Protein AF-A0A9E3T0V8-F1 (afdb_monomer)

Foldseek 3Di:
DDDDDDDDDDDDDDDDDDDDDDDDDDDDDDDDDDDDPDDPPPDDDDPDPDDDDPPPPDPPDDPDDDDPDPPPPPPPDPWWKKFQQDPDWWFFFADPDPPGDGPDTHDGGAIWTFPAADPVRQWTWTAHPVRDITITGPVRIDIDDDPDPDPDPDD

Structure (mmCIF, N/CA/C/O b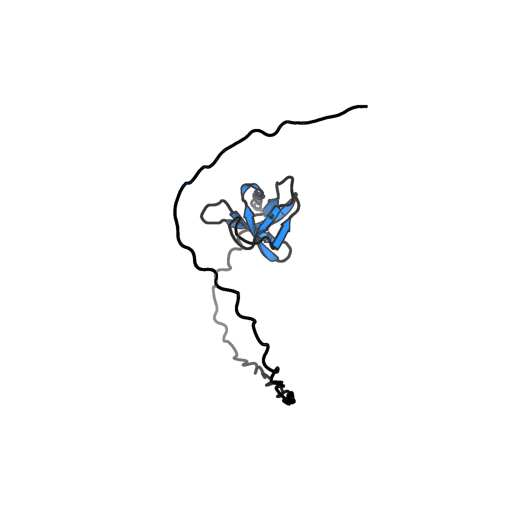ackbone):
data_AF-A0A9E3T0V8-F1
#
_entry.id   AF-A0A9E3T0V8-F1
#
loop_
_atom_site.group_PDB
_atom_site.id
_atom_site.type_symbol
_atom_site.label_atom_id
_atom_site.label_alt_id
_atom_site.label_comp_id
_atom_site.label_asym_id
_atom_site.label_entity_id
_atom_site.label_seq_id
_atom_site.pdbx_PDB_ins_code
_atom_site.Cartn_x
_atom_site.Cartn_y
_atom_site.Cartn_z
_atom_site.occupancy
_atom_site.B_iso_or_equiv
_atom_site.auth_seq_id
_atom_site.auth_comp_id
_atom_site.auth_asym_id
_atom_site.auth_atom_id
_atom_site.pdbx_PDB_model_num
ATOM 1 N N . MET A 1 1 ? 14.021 -28.621 -58.080 1.00 44.97 1 MET A N 1
ATOM 2 C CA . MET A 1 1 ? 15.454 -28.817 -58.403 1.00 44.97 1 MET A CA 1
ATOM 3 C C . MET A 1 1 ? 15.950 -27.567 -59.119 1.00 44.97 1 MET A C 1
ATOM 5 O O . MET A 1 1 ? 15.210 -27.096 -59.970 1.00 44.97 1 MET A O 1
ATOM 9 N N . ARG A 1 2 ? 17.185 -27.120 -58.815 1.00 41.62 2 ARG A N 1
ATOM 10 C CA . ARG A 1 2 ? 17.957 -26.004 -59.428 1.00 41.62 2 ARG A CA 1
ATOM 11 C C . ARG A 1 2 ? 17.670 -24.613 -58.800 1.00 41.62 2 ARG A C 1
ATOM 13 O O . ARG A 1 2 ? 16.541 -24.156 -58.878 1.00 41.62 2 ARG A O 1
ATOM 20 N N . ASN A 1 3 ? 18.560 -24.083 -57.939 1.00 31.44 3 ASN A N 1
ATOM 21 C CA . ASN A 1 3 ? 19.763 -23.241 -58.218 1.00 31.44 3 ASN A CA 1
ATOM 22 C C . ASN A 1 3 ? 19.383 -21.879 -58.841 1.00 31.44 3 ASN A C 1
ATOM 24 O O . ASN A 1 3 ? 18.542 -21.858 -59.722 1.00 31.44 3 ASN A O 1
ATOM 28 N N . SER A 1 4 ? 19.980 -20.721 -58.550 1.00 39.41 4 SER A N 1
ATOM 29 C CA . SER A 1 4 ? 21.193 -20.341 -57.817 1.00 39.41 4 SER A CA 1
ATOM 30 C C . SER A 1 4 ? 21.279 -18.801 -57.804 1.00 39.41 4 SER A C 1
ATOM 32 O O . SER A 1 4 ? 20.637 -18.156 -58.626 1.00 39.41 4 SER A O 1
ATOM 34 N N . LEU A 1 5 ? 22.209 -18.274 -56.998 1.00 38.91 5 LEU A N 1
ATOM 35 C CA . LEU A 1 5 ? 22.962 -17.024 -57.214 1.00 38.91 5 LEU A CA 1
ATOM 36 C C . LEU A 1 5 ? 22.212 -15.686 -57.083 1.00 38.91 5 LEU A C 1
ATOM 38 O O . LEU A 1 5 ? 21.662 -15.153 -58.041 1.00 38.91 5 LEU A O 1
ATOM 42 N N . TRP A 1 6 ? 22.357 -15.064 -55.910 1.00 36.91 6 TRP A N 1
ATOM 43 C CA . TRP A 1 6 ? 22.337 -13.606 -55.797 1.00 36.91 6 TRP A CA 1
ATOM 44 C C . TRP A 1 6 ? 23.747 -13.060 -56.034 1.00 36.91 6 TRP A C 1
ATOM 46 O O . TRP A 1 6 ? 24.715 -13.495 -55.411 1.00 36.91 6 TRP A O 1
ATOM 56 N N . LEU A 1 7 ? 23.828 -12.146 -56.998 1.00 43.03 7 LEU A N 1
ATOM 57 C CA . LEU A 1 7 ? 25.017 -11.454 -57.475 1.00 43.03 7 LEU A CA 1
ATOM 58 C C . LEU A 1 7 ? 25.484 -10.407 -56.447 1.00 43.03 7 LEU A C 1
ATOM 60 O O . LEU A 1 7 ? 24.678 -9.627 -55.942 1.00 43.03 7 LEU A O 1
ATOM 64 N N . LEU A 1 8 ? 26.793 -10.369 -56.191 1.00 38.94 8 LEU A N 1
ATOM 65 C CA . LEU A 1 8 ? 27.487 -9.311 -55.456 1.00 38.94 8 LEU A CA 1
ATOM 66 C C . LEU A 1 8 ? 27.523 -8.002 -56.267 1.00 38.94 8 LEU A C 1
ATOM 68 O O . LEU A 1 8 ? 28.009 -7.978 -57.395 1.00 38.94 8 LEU A O 1
ATOM 72 N N . ILE A 1 9 ? 27.092 -6.910 -55.637 1.00 45.84 9 ILE A N 1
ATOM 73 C CA . ILE A 1 9 ? 27.387 -5.504 -55.965 1.00 45.84 9 ILE A CA 1
ATOM 74 C C . ILE A 1 9 ? 27.939 -4.951 -54.637 1.00 45.84 9 ILE A C 1
ATOM 76 O O . ILE A 1 9 ? 27.274 -5.081 -53.619 1.00 45.84 9 ILE A O 1
ATOM 80 N N . GLY A 1 10 ? 29.169 -4.467 -54.477 1.00 36.25 10 GLY A N 1
ATOM 81 C CA . GLY A 1 10 ? 29.947 -3.589 -55.337 1.00 36.25 10 GLY A CA 1
ATOM 82 C C . GLY A 1 10 ? 30.038 -2.230 -54.635 1.00 36.25 10 GLY A C 1
ATOM 83 O O . GLY A 1 10 ? 29.165 -1.396 -54.836 1.00 36.25 10 GLY A O 1
ATOM 84 N N . LEU A 1 11 ? 31.067 -2.000 -53.810 1.00 43.31 11 LEU A N 1
ATOM 85 C CA . LEU A 1 11 ? 31.461 -0.640 -53.430 1.00 43.31 11 LEU A CA 1
ATOM 86 C C . LEU A 1 11 ? 32.979 -0.551 -53.238 1.00 43.31 11 LEU A C 1
ATOM 88 O O . LEU A 1 11 ? 33.547 -1.060 -52.275 1.00 43.31 11 LEU A O 1
ATOM 92 N N . LEU A 1 12 ? 33.605 0.096 -54.219 1.00 37.69 12 LEU A N 1
ATOM 93 C CA . LEU A 1 12 ? 34.965 0.612 -54.193 1.00 37.69 12 LEU A CA 1
ATOM 94 C C . LEU A 1 12 ? 35.114 1.636 -53.060 1.00 37.69 12 LEU A C 1
ATOM 96 O O . LEU A 1 12 ? 34.389 2.628 -53.030 1.00 37.69 12 LEU A O 1
ATOM 100 N N . ALA A 1 13 ? 36.136 1.468 -52.228 1.00 41.94 13 ALA A N 1
ATOM 101 C CA . ALA A 1 13 ? 36.769 2.571 -51.518 1.00 41.94 13 ALA A CA 1
ATOM 102 C C . ALA A 1 13 ? 38.245 2.589 -51.930 1.00 41.94 13 ALA A C 1
ATOM 104 O O . ALA A 1 13 ? 39.052 1.788 -51.463 1.00 41.94 13 ALA A O 1
ATOM 105 N N . ALA A 1 14 ? 38.568 3.469 -52.877 1.00 37.72 14 ALA A N 1
ATOM 106 C CA . ALA A 1 14 ? 39.934 3.819 -53.224 1.00 37.72 14 ALA A CA 1
ATOM 107 C C . ALA A 1 14 ? 40.414 4.904 -52.251 1.00 37.72 14 ALA A C 1
ATOM 109 O O . ALA A 1 14 ? 39.801 5.966 -52.164 1.00 37.72 14 ALA A O 1
ATOM 110 N N . CYS A 1 15 ? 41.510 4.647 -51.541 1.00 35.44 15 CYS A N 1
ATOM 111 C CA . CYS A 1 15 ? 42.297 5.682 -50.882 1.00 35.44 15 CYS A CA 1
ATOM 112 C C . CYS A 1 15 ? 43.759 5.467 -51.294 1.00 35.44 15 CYS A C 1
ATOM 114 O O . CYS A 1 15 ? 44.305 4.378 -51.113 1.00 35.44 15 CYS A O 1
ATOM 116 N N . SER A 1 16 ? 44.343 6.473 -51.940 1.00 49.12 16 SER A N 1
ATOM 117 C CA . SER A 1 16 ? 45.640 6.415 -52.619 1.00 49.12 16 SER A CA 1
ATOM 118 C C . SER A 1 16 ? 46.732 7.130 -51.817 1.00 49.12 16 SER A C 1
ATOM 120 O O . SER A 1 16 ? 46.530 8.274 -51.427 1.00 49.12 16 SER A O 1
ATOM 122 N N . GLY A 1 17 ? 47.909 6.491 -51.717 1.00 38.75 17 GLY A N 1
ATOM 123 C CA . GLY A 1 17 ? 49.235 7.099 -51.467 1.00 38.75 17 GLY A CA 1
ATOM 124 C C . GLY A 1 17 ? 49.587 7.375 -49.992 1.00 38.75 17 GLY A C 1
ATOM 125 O O . GLY A 1 17 ? 48.732 7.794 -49.233 1.00 38.75 17 GLY A O 1
ATOM 126 N N . ALA A 1 18 ? 50.819 7.208 -49.499 1.00 38.44 18 ALA A N 1
ATOM 127 C CA . ALA A 1 18 ? 52.103 6.941 -50.147 1.00 38.44 18 ALA A CA 1
ATOM 128 C C . ALA A 1 18 ? 53.161 6.447 -49.120 1.00 38.44 18 ALA A C 1
ATOM 130 O O . ALA A 1 18 ? 53.128 6.854 -47.966 1.00 38.44 18 ALA A O 1
ATOM 131 N N . GLY A 1 19 ? 54.082 5.595 -49.596 1.00 36.66 19 GLY A N 1
ATOM 132 C CA . GLY A 1 19 ? 55.506 5.435 -49.232 1.00 36.66 19 GLY A CA 1
ATOM 133 C C . GLY A 1 19 ? 55.992 5.490 -47.774 1.00 36.66 19 GLY A C 1
ATOM 134 O O . GLY A 1 19 ? 56.020 6.557 -47.177 1.00 36.66 19 GLY A O 1
ATOM 135 N N . ALA A 1 20 ? 56.536 4.365 -47.285 1.00 42.12 20 ALA A N 1
ATOM 136 C CA . ALA A 1 20 ? 57.916 4.237 -46.772 1.00 42.12 20 ALA A CA 1
ATOM 137 C C . ALA A 1 20 ? 58.144 2.823 -46.187 1.00 42.12 20 ALA A C 1
ATOM 139 O O . ALA A 1 20 ? 57.810 2.518 -45.048 1.00 42.12 20 ALA A O 1
ATOM 140 N N . GLU A 1 21 ? 58.668 1.937 -47.027 1.00 49.22 21 GLU A N 1
ATOM 141 C CA . GLU A 1 21 ? 59.744 0.983 -46.729 1.00 49.22 21 GLU A CA 1
ATOM 142 C C . GLU A 1 21 ? 60.426 1.117 -45.345 1.00 49.22 21 GLU A C 1
ATOM 144 O O . GLU A 1 21 ? 61.157 2.071 -45.134 1.00 49.22 21 GLU A O 1
ATOM 149 N N . VAL A 1 22 ? 60.264 0.112 -44.462 1.00 45.81 22 VAL A N 1
ATOM 150 C CA . VAL A 1 22 ? 61.365 -0.590 -43.755 1.00 45.81 22 VAL A CA 1
ATOM 151 C C . VAL A 1 22 ? 60.900 -2.008 -43.394 1.00 45.81 22 VAL A C 1
ATOM 153 O O . VAL A 1 22 ? 60.012 -2.227 -42.573 1.00 45.81 22 VAL A O 1
ATOM 156 N N . ASN A 1 23 ? 61.548 -2.983 -44.018 1.00 54.94 23 ASN A N 1
ATOM 157 C CA . ASN A 1 23 ? 61.479 -4.398 -43.696 1.00 54.94 23 ASN A CA 1
ATOM 158 C C . ASN A 1 23 ? 62.249 -4.663 -42.386 1.00 54.94 23 ASN A C 1
ATOM 160 O O . ASN A 1 23 ? 63.477 -4.702 -42.405 1.00 54.94 23 ASN A O 1
ATOM 164 N N . SER A 1 24 ? 61.543 -4.856 -41.268 1.00 53.22 24 SER A N 1
ATOM 165 C CA . SER A 1 24 ? 62.136 -5.252 -39.981 1.00 53.22 24 SER A CA 1
ATOM 166 C C . SER A 1 24 ? 61.402 -6.466 -39.413 1.00 53.22 24 SER A C 1
ATOM 168 O O . SER A 1 24 ? 60.245 -6.391 -39.011 1.00 53.22 24 SER A O 1
ATOM 170 N N . ILE A 1 25 ? 62.103 -7.597 -39.422 1.00 59.19 25 ILE A N 1
ATOM 171 C CA . ILE A 1 25 ? 61.743 -8.884 -38.815 1.00 59.19 25 ILE A CA 1
ATOM 172 C C . ILE A 1 25 ? 61.249 -8.738 -37.360 1.00 59.19 25 ILE A C 1
ATOM 174 O O . ILE A 1 25 ? 61.811 -7.938 -36.608 1.00 59.19 25 ILE A O 1
ATOM 178 N N . PRO A 1 26 ? 60.246 -9.519 -36.912 1.00 58.66 26 PRO A N 1
ATOM 179 C CA . PRO A 1 26 ? 59.865 -9.527 -35.505 1.00 58.66 26 PRO A CA 1
ATOM 180 C C . PRO A 1 26 ? 60.992 -10.153 -34.672 1.00 58.66 26 PRO A C 1
ATOM 182 O O . PRO A 1 26 ? 61.483 -11.237 -34.986 1.00 58.66 26 PRO A O 1
ATOM 185 N N . ALA A 1 27 ? 61.411 -9.474 -33.604 1.00 57.31 27 ALA A N 1
ATOM 186 C CA . ALA A 1 27 ? 62.367 -10.024 -32.653 1.00 57.31 27 ALA A CA 1
ATOM 187 C C . ALA A 1 27 ? 61.761 -11.249 -31.941 1.00 57.31 27 ALA A C 1
ATOM 189 O O . ALA A 1 27 ? 60.703 -11.164 -31.318 1.00 57.31 27 ALA A O 1
ATOM 190 N N . THR A 1 28 ? 62.450 -12.387 -32.031 1.00 56.75 28 THR A N 1
ATOM 191 C CA . THR A 1 28 ? 62.171 -13.610 -31.270 1.00 56.75 28 THR A CA 1
ATOM 192 C C . THR A 1 28 ? 62.216 -13.322 -29.770 1.00 56.75 28 THR A C 1
ATOM 194 O O . THR A 1 28 ? 63.263 -12.968 -29.228 1.00 56.75 28 THR A O 1
ATOM 197 N N . ALA A 1 29 ? 61.089 -13.503 -29.083 1.00 59.62 29 ALA A N 1
ATOM 198 C CA . ALA A 1 29 ? 61.021 -13.462 -27.629 1.00 59.62 29 ALA A CA 1
ATOM 199 C C . ALA A 1 29 ? 61.634 -14.746 -27.042 1.00 59.62 29 ALA A C 1
ATOM 201 O O . ALA A 1 29 ? 61.005 -15.803 -27.018 1.00 59.62 29 ALA A O 1
ATOM 202 N N . THR A 1 30 ? 62.877 -14.658 -26.574 1.00 59.72 30 THR A N 1
ATOM 203 C CA . THR A 1 30 ? 63.522 -15.707 -25.775 1.00 59.72 30 THR A CA 1
ATOM 204 C C . THR A 1 30 ? 62.870 -15.761 -24.392 1.00 59.72 30 THR A C 1
ATOM 206 O O . THR A 1 30 ? 62.982 -14.815 -23.613 1.00 59.72 30 THR A O 1
ATOM 209 N N . LEU A 1 31 ? 62.185 -16.863 -24.075 1.00 53.88 31 LEU A N 1
ATOM 210 C CA . LEU A 1 31 ? 61.617 -17.109 -22.746 1.00 53.88 31 LEU A CA 1
ATOM 211 C C . LEU A 1 31 ? 62.747 -17.358 -21.731 1.00 53.88 31 LEU A C 1
ATOM 213 O O . LEU A 1 31 ? 63.502 -18.321 -21.852 1.00 53.88 31 LEU A O 1
ATOM 217 N N . ALA A 1 32 ? 62.860 -16.482 -20.731 1.00 68.19 32 ALA A N 1
ATOM 218 C CA . ALA A 1 32 ? 63.731 -16.661 -19.569 1.00 68.19 32 ALA A CA 1
ATOM 219 C C . ALA A 1 32 ? 63.213 -17.796 -18.649 1.00 68.19 32 ALA A C 1
ATOM 221 O O . ALA A 1 32 ? 62.011 -18.082 -18.655 1.00 68.19 32 ALA A O 1
ATOM 222 N N . PRO A 1 33 ? 64.076 -18.443 -17.837 1.00 64.12 33 PRO A N 1
ATOM 223 C CA . PRO A 1 33 ? 63.646 -19.480 -16.902 1.00 64.12 33 PRO A CA 1
ATOM 224 C C . PRO A 1 33 ? 62.693 -18.915 -15.841 1.00 64.12 33 PRO A C 1
ATOM 226 O O . PRO A 1 33 ? 62.924 -17.856 -15.258 1.00 64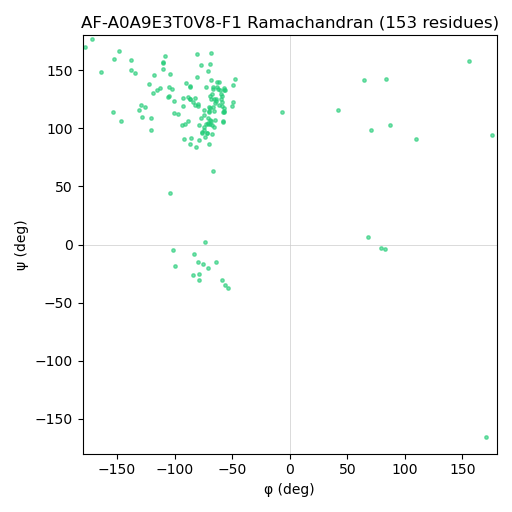.12 33 PRO A O 1
ATOM 229 N N . ILE A 1 34 ? 61.618 -19.657 -15.583 1.00 64.62 34 ILE A N 1
ATOM 230 C CA . ILE A 1 34 ? 60.578 -19.311 -14.616 1.00 64.62 34 ILE A CA 1
ATOM 231 C C . ILE A 1 34 ? 61.171 -19.457 -13.210 1.00 64.62 34 ILE A C 1
ATOM 233 O O . ILE A 1 34 ? 61.427 -20.567 -12.743 1.00 64.62 34 ILE A O 1
ATOM 237 N N . VAL A 1 35 ? 61.405 -18.338 -12.525 1.00 60.88 35 VAL A N 1
ATOM 238 C CA . VAL A 1 35 ? 61.783 -18.347 -11.107 1.00 60.88 35 VAL A CA 1
ATOM 239 C C . VAL A 1 35 ? 60.556 -18.773 -10.303 1.00 60.88 35 VAL A C 1
ATOM 241 O O . VAL A 1 35 ? 59.542 -18.078 -10.282 1.00 60.88 35 VAL A O 1
ATOM 244 N N . SER A 1 36 ? 60.638 -19.935 -9.655 1.00 63.47 36 SER A N 1
ATOM 245 C CA . SER A 1 36 ? 59.582 -20.459 -8.788 1.00 63.47 36 SER A CA 1
ATOM 246 C C . SER A 1 36 ? 59.444 -19.586 -7.540 1.00 63.47 36 SER A C 1
ATOM 248 O O . SER A 1 36 ? 60.148 -19.775 -6.549 1.00 63.47 36 SER A O 1
ATOM 250 N N . MET A 1 37 ? 58.522 -18.628 -7.571 1.00 60.53 37 MET A N 1
ATOM 251 C CA . MET A 1 37 ? 58.059 -17.924 -6.379 1.00 60.53 37 MET A CA 1
ATOM 252 C C . MET A 1 37 ? 57.006 -18.780 -5.680 1.00 60.53 37 MET A C 1
ATOM 254 O O . MET A 1 37 ? 55.810 -18.614 -5.893 1.00 60.53 37 MET A O 1
ATOM 258 N N . THR A 1 38 ? 57.453 -19.722 -4.855 1.00 66.44 38 THR A N 1
ATOM 259 C CA . THR A 1 38 ? 56.555 -20.477 -3.976 1.00 66.44 38 THR A CA 1
ATOM 260 C C . THR A 1 38 ? 56.464 -19.748 -2.635 1.00 66.44 38 THR A C 1
ATOM 262 O O . THR A 1 38 ? 57.402 -19.845 -1.841 1.00 66.44 38 THR A O 1
ATOM 265 N N . PRO A 1 39 ? 55.381 -19.016 -2.319 1.00 61.44 39 PRO A N 1
ATOM 266 C CA . PRO A 1 39 ? 55.219 -18.487 -0.978 1.00 61.44 39 PRO A CA 1
ATOM 267 C C . PRO A 1 39 ? 54.818 -19.623 -0.029 1.00 61.44 39 PRO A C 1
ATOM 269 O O . PRO A 1 39 ? 53.744 -20.212 -0.147 1.00 61.44 39 PRO A O 1
ATOM 272 N N . ARG A 1 40 ? 55.674 -19.938 0.948 1.00 65.56 40 ARG A N 1
ATOM 273 C CA . ARG A 1 40 ? 55.306 -20.821 2.060 1.00 65.56 40 ARG A CA 1
ATOM 274 C C . ARG A 1 40 ? 54.660 -19.988 3.164 1.00 65.56 40 ARG A C 1
ATOM 276 O O . ARG A 1 40 ? 55.326 -19.571 4.105 1.00 65.56 40 ARG A O 1
ATOM 283 N N . PHE A 1 41 ? 53.352 -19.777 3.071 1.00 51.47 41 PHE A N 1
ATOM 284 C CA . PHE A 1 41 ? 52.573 -19.262 4.195 1.00 51.47 41 PHE A CA 1
ATOM 285 C C . PHE A 1 41 ? 52.150 -20.430 5.087 1.00 51.47 41 PHE A C 1
ATOM 287 O O . PHE A 1 41 ? 51.132 -21.078 4.862 1.00 51.47 41 PHE A O 1
ATOM 294 N N . THR A 1 42 ? 52.964 -20.738 6.095 1.00 59.81 42 THR A N 1
ATOM 295 C CA . THR A 1 42 ? 52.534 -21.576 7.220 1.00 59.81 42 THR A CA 1
ATOM 296 C C . THR A 1 42 ? 52.008 -20.649 8.309 1.00 59.81 42 THR A C 1
ATOM 298 O O . THR A 1 42 ? 52.768 -20.176 9.146 1.00 59.81 42 THR A O 1
ATOM 301 N N . ALA A 1 43 ? 50.711 -20.365 8.269 1.00 51.97 43 ALA A N 1
ATOM 302 C CA . ALA A 1 43 ? 50.001 -19.720 9.364 1.00 51.97 43 ALA A CA 1
ATOM 303 C C . ALA A 1 43 ? 48.884 -20.664 9.806 1.00 51.97 43 ALA A C 1
ATOM 305 O O . ALA A 1 43 ? 47.922 -20.885 9.077 1.00 51.97 43 ALA A O 1
ATOM 306 N N . THR A 1 44 ? 49.045 -21.259 10.982 1.00 65.62 44 THR A N 1
ATOM 307 C CA . THR A 1 44 ? 48.017 -22.063 11.643 1.00 65.62 44 THR A CA 1
ATOM 308 C C . THR A 1 44 ? 47.179 -21.105 12.492 1.00 65.62 44 THR A C 1
ATOM 310 O O . THR A 1 44 ? 47.685 -20.635 13.513 1.00 65.62 44 THR A O 1
ATOM 313 N N . PRO A 1 45 ? 45.938 -20.742 12.120 1.00 60.41 45 PRO A N 1
ATOM 314 C CA . PRO A 1 45 ? 45.112 -19.939 13.009 1.00 60.41 45 PRO A CA 1
ATOM 315 C C . PRO A 1 45 ? 44.597 -20.827 14.150 1.00 60.41 45 PRO A C 1
ATOM 317 O O . PRO A 1 45 ? 43.776 -21.719 13.942 1.00 60.41 45 PRO A O 1
ATOM 320 N N . LEU A 1 46 ? 45.083 -20.587 15.369 1.00 63.28 46 LEU A N 1
ATOM 321 C CA . LEU A 1 46 ? 44.492 -21.144 16.584 1.00 63.28 46 LEU A CA 1
ATOM 322 C C . LEU A 1 46 ? 43.261 -20.295 16.930 1.00 63.28 46 LEU A C 1
ATOM 324 O O . LEU A 1 46 ? 43.388 -19.172 17.416 1.00 63.28 46 LEU A O 1
ATOM 328 N N . SER A 1 47 ? 42.063 -20.798 16.632 1.00 51.03 47 SER A N 1
ATOM 329 C CA . SER A 1 47 ? 40.811 -20.132 17.005 1.00 51.03 47 SER A CA 1
ATOM 330 C C . SER A 1 47 ? 40.601 -20.195 18.519 1.00 51.03 47 SER A C 1
ATOM 332 O O . SER A 1 47 ? 39.926 -21.085 19.033 1.00 51.03 47 SER A O 1
ATOM 334 N N . THR A 1 48 ? 41.157 -19.233 19.251 1.00 65.62 48 THR A N 1
ATOM 335 C CA . THR A 1 48 ? 40.839 -19.037 20.667 1.00 65.62 48 THR A CA 1
ATOM 336 C C . THR A 1 48 ? 39.455 -18.400 20.769 1.00 65.62 48 THR A C 1
ATOM 338 O O . THR A 1 48 ? 39.295 -17.195 20.581 1.00 65.62 48 THR A O 1
ATOM 341 N N . ARG A 1 49 ? 38.424 -19.214 21.033 1.00 62.56 49 ARG A N 1
ATOM 342 C CA . ARG A 1 49 ? 37.089 -18.713 21.386 1.00 62.56 49 ARG A CA 1
ATOM 343 C C . ARG A 1 49 ? 37.146 -18.128 22.797 1.00 62.56 49 ARG A C 1
ATOM 345 O O . ARG A 1 49 ? 37.040 -18.859 23.777 1.00 62.56 49 ARG A O 1
ATOM 352 N N . THR A 1 50 ? 37.324 -16.816 22.892 1.00 64.88 50 THR A N 1
ATOM 353 C CA . THR A 1 50 ? 37.136 -16.059 24.134 1.00 64.88 50 THR A CA 1
ATOM 354 C C . THR A 1 50 ? 35.687 -16.241 24.610 1.00 64.88 50 THR A C 1
ATOM 356 O O . THR A 1 50 ? 34.774 -16.017 23.809 1.00 64.88 50 THR A O 1
ATOM 359 N N . PRO A 1 51 ? 35.434 -16.683 25.856 1.00 63.50 51 PRO A N 1
ATOM 360 C CA . PRO A 1 51 ? 34.074 -16.852 26.347 1.00 63.50 51 PRO A CA 1
ATOM 361 C C . PRO A 1 51 ? 33.334 -15.508 26.394 1.00 63.50 51 PRO A C 1
ATOM 363 O O . PRO A 1 51 ? 33.889 -14.470 26.750 1.00 63.50 51 PRO A O 1
ATOM 366 N N . LEU A 1 52 ? 32.067 -15.577 25.993 1.00 70.19 52 LEU A N 1
ATOM 367 C CA . LEU A 1 52 ? 31.080 -14.506 25.905 1.00 70.19 52 LEU A CA 1
ATOM 368 C C . LEU A 1 52 ? 30.891 -13.801 27.267 1.00 70.19 52 LEU A C 1
ATOM 370 O O . LEU A 1 52 ? 30.704 -14.501 28.264 1.00 70.19 52 LEU A O 1
ATOM 374 N N . PRO A 1 53 ? 30.889 -12.455 27.350 1.00 60.75 53 PRO A N 1
ATOM 375 C CA . PRO A 1 53 ? 30.489 -11.769 28.574 1.00 60.75 53 PRO A CA 1
ATOM 376 C C . PRO A 1 53 ? 29.007 -12.041 28.861 1.00 60.75 53 PRO A C 1
ATOM 378 O O . PRO A 1 53 ? 28.132 -11.742 28.047 1.00 60.75 53 PRO A O 1
ATOM 381 N N . THR A 1 54 ? 28.720 -12.608 30.031 1.00 67.69 54 THR A N 1
ATOM 382 C CA . THR A 1 54 ? 27.359 -12.739 30.558 1.00 67.69 54 THR A CA 1
ATOM 383 C C . THR A 1 54 ? 26.834 -11.348 30.907 1.00 67.69 54 THR A C 1
ATOM 385 O O . THR A 1 54 ? 27.250 -10.756 31.902 1.00 67.69 54 THR A O 1
ATOM 388 N N . PHE A 1 55 ? 25.916 -10.812 30.102 1.00 62.25 55 PHE A N 1
ATOM 389 C CA . PHE A 1 55 ? 25.144 -9.629 30.480 1.00 62.25 55 PHE A CA 1
ATOM 390 C C . PHE A 1 55 ? 24.108 -10.030 31.535 1.00 62.25 55 PHE A C 1
ATOM 392 O O . PHE A 1 55 ? 23.008 -10.478 31.220 1.00 62.25 55 PHE A O 1
ATOM 399 N N . THR A 1 56 ? 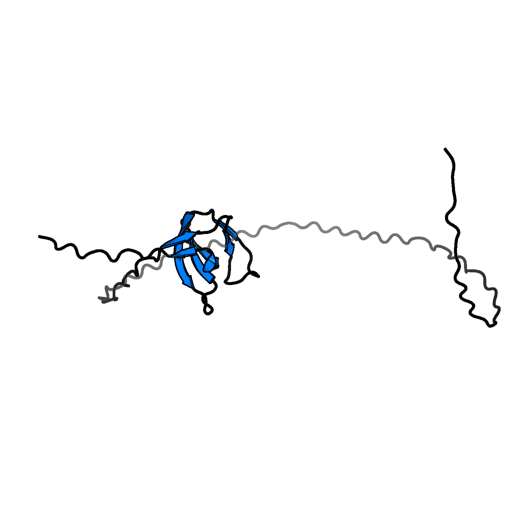24.479 -9.896 32.805 1.00 60.59 56 THR A N 1
ATOM 400 C CA . THR A 1 56 ? 23.553 -10.017 33.933 1.00 60.59 56 THR A CA 1
ATOM 401 C C . THR A 1 56 ? 22.721 -8.739 34.007 1.00 60.59 56 THR A C 1
ATOM 403 O O . THR A 1 56 ? 23.170 -7.729 34.544 1.00 60.59 56 THR A O 1
ATOM 406 N N . PHE A 1 57 ? 21.517 -8.756 33.437 1.00 57.84 57 PHE A N 1
ATOM 407 C CA . PHE A 1 57 ? 20.554 -7.671 33.619 1.00 57.84 57 PHE A CA 1
ATOM 408 C C . PHE A 1 57 ? 20.025 -7.708 35.058 1.00 57.84 57 PHE A C 1
ATOM 410 O O . PHE A 1 57 ? 19.213 -8.558 35.413 1.00 57.84 57 PHE A O 1
ATOM 417 N N . THR A 1 58 ? 20.506 -6.796 35.899 1.00 66.50 58 THR A N 1
ATOM 418 C CA . THR A 1 58 ? 19.985 -6.569 37.252 1.00 66.50 58 THR A CA 1
ATOM 419 C C . THR A 1 58 ? 18.590 -5.938 37.154 1.00 66.50 58 THR A C 1
ATOM 421 O O . THR A 1 58 ? 18.485 -4.829 36.624 1.00 66.50 58 THR A O 1
ATOM 424 N N . PRO A 1 59 ? 17.506 -6.563 37.650 1.00 60.03 59 PRO A N 1
ATOM 425 C CA . PRO A 1 59 ? 16.225 -5.875 37.744 1.00 60.03 59 PRO A CA 1
ATOM 426 C C . PRO A 1 59 ? 16.322 -4.795 38.830 1.00 60.03 59 PRO A C 1
ATOM 428 O O . PRO A 1 59 ? 16.368 -5.096 40.022 1.00 60.03 59 PRO A O 1
ATOM 431 N N . SER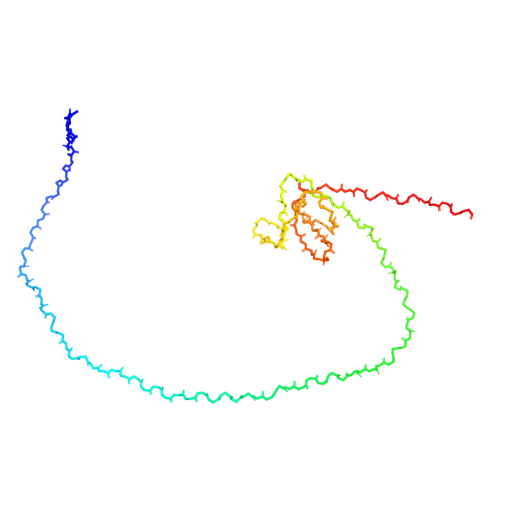 A 1 60 ? 16.368 -3.526 38.424 1.00 65.00 60 SER A N 1
ATOM 432 C CA . SER A 1 60 ? 16.213 -2.393 39.340 1.00 65.00 60 SER A CA 1
ATOM 433 C C . SER A 1 60 ? 14.727 -2.221 39.645 1.00 65.00 60 SER A C 1
ATOM 435 O O . SER A 1 60 ? 13.996 -1.558 38.910 1.00 65.00 60 SER A O 1
ATOM 437 N N . GLN A 1 61 ? 14.250 -2.886 40.696 1.00 54.72 61 GLN A N 1
ATOM 438 C CA . GLN A 1 61 ? 12.905 -2.665 41.217 1.00 54.72 61 GLN A CA 1
ATOM 439 C C . GLN A 1 61 ? 12.904 -1.342 41.999 1.00 54.72 61 GLN A C 1
ATOM 441 O O . GLN A 1 61 ? 13.300 -1.291 43.161 1.00 54.72 61 GLN A O 1
ATOM 446 N N . SER A 1 62 ? 12.494 -0.258 41.341 1.00 66.31 62 SER A N 1
ATOM 447 C CA . SER A 1 62 ? 12.135 0.993 42.011 1.00 66.31 62 SER A CA 1
ATOM 448 C C . SER A 1 62 ? 10.626 0.972 42.282 1.00 66.31 62 SER A C 1
ATOM 450 O O . SER A 1 62 ? 9.860 0.839 41.325 1.00 66.31 62 SER A O 1
ATOM 452 N N . PRO A 1 63 ? 10.160 1.049 43.543 1.00 60.03 63 PRO A N 1
ATOM 453 C CA . PRO A 1 63 ? 8.735 1.178 43.817 1.00 60.03 63 PRO A CA 1
ATOM 454 C C . PRO A 1 63 ? 8.271 2.569 43.365 1.00 60.03 63 PRO A C 1
ATOM 456 O O . PRO A 1 63 ? 8.551 3.578 44.010 1.00 60.03 63 PRO A O 1
ATOM 459 N N . ILE A 1 64 ? 7.586 2.617 42.223 1.00 62.34 64 ILE A N 1
ATOM 460 C CA . ILE A 1 64 ? 6.959 3.829 41.687 1.00 62.34 64 ILE A CA 1
ATOM 461 C C . ILE A 1 64 ? 5.774 4.231 42.586 1.00 62.34 64 ILE A C 1
ATOM 463 O O . ILE A 1 64 ? 4.880 3.409 42.797 1.00 62.34 64 ILE A O 1
ATOM 467 N N . PRO A 1 65 ? 5.719 5.471 43.107 1.00 63.91 65 PRO A N 1
ATOM 468 C CA . PRO A 1 65 ? 4.520 5.992 43.759 1.00 63.91 65 PRO A CA 1
ATOM 469 C C . PRO A 1 65 ? 3.403 6.207 42.718 1.00 63.91 65 PRO A C 1
ATOM 471 O O . PRO A 1 65 ? 3.696 6.654 41.604 1.00 63.91 65 PRO A O 1
ATOM 474 N N . PRO A 1 66 ? 2.124 5.925 43.037 1.00 52.31 66 PRO A N 1
ATOM 475 C CA . PRO A 1 66 ? 1.033 6.141 42.098 1.00 52.31 66 PRO A CA 1
ATOM 476 C C . PRO A 1 66 ? 0.809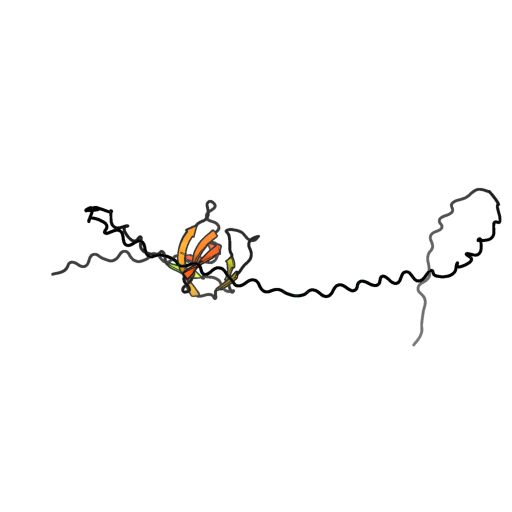 7.644 41.929 1.00 52.31 66 PRO A C 1
ATOM 478 O O . PRO A 1 66 ? 0.254 8.315 42.796 1.00 52.31 66 PRO A O 1
ATOM 481 N N . THR A 1 67 ? 1.253 8.180 40.798 1.00 60.06 67 THR A N 1
ATOM 482 C CA . THR A 1 67 ? 0.790 9.486 40.331 1.00 60.06 67 THR A CA 1
ATOM 483 C C . THR A 1 67 ? -0.580 9.261 39.687 1.00 60.06 67 THR A C 1
ATOM 485 O O . THR A 1 67 ? -0.650 8.457 38.754 1.00 60.06 67 THR A O 1
ATOM 488 N N . PRO A 1 68 ? -1.672 9.904 40.148 1.00 50.59 68 PRO A N 1
ATOM 489 C CA . PRO A 1 68 ? -2.934 9.879 39.421 1.00 50.59 68 PRO A CA 1
ATOM 490 C C . PRO A 1 68 ? -2.710 10.618 38.102 1.00 50.59 68 PRO A C 1
ATOM 492 O O . PRO A 1 68 ? -2.600 11.841 38.058 1.00 50.59 68 PRO A O 1
ATOM 495 N N . SER A 1 69 ? -2.531 9.849 37.034 1.00 59.81 69 SER A N 1
ATOM 496 C CA . SER A 1 69 ? -2.437 10.377 35.687 1.00 59.81 69 SER A CA 1
ATOM 497 C C . SER A 1 69 ? -3.835 10.333 35.092 1.00 59.81 69 SER A C 1
ATOM 499 O O . SER A 1 69 ? -4.294 9.269 34.677 1.00 59.81 69 SER A O 1
ATOM 501 N N . ASP A 1 70 ? -4.494 11.489 35.030 1.00 53.47 70 ASP A N 1
ATOM 502 C CA . ASP A 1 70 ? -5.583 11.749 34.083 1.00 53.47 70 ASP A CA 1
ATOM 503 C C . ASP A 1 70 ? -5.001 11.749 32.658 1.00 53.47 70 ASP A C 1
ATOM 505 O O . ASP A 1 70 ? -4.950 12.764 31.963 1.00 53.47 70 ASP A O 1
ATOM 509 N N . THR A 1 71 ? -4.468 10.601 32.236 1.00 63.56 71 THR A N 1
ATOM 510 C CA . THR A 1 71 ? -4.094 10.361 30.848 1.00 63.56 71 THR A CA 1
ATOM 511 C C . THR A 1 71 ? -5.402 10.340 30.066 1.00 63.56 71 THR A C 1
ATOM 513 O O . THR A 1 71 ? -6.238 9.478 30.356 1.00 63.56 71 THR A O 1
ATOM 516 N N . PRO A 1 72 ? -5.624 11.248 29.095 1.00 54.50 72 PRO A N 1
ATOM 517 C CA . PRO A 1 72 ? -6.749 11.092 28.191 1.00 54.50 72 PRO A CA 1
ATOM 518 C C . PRO A 1 72 ? -6.582 9.725 27.537 1.00 54.50 72 PRO A C 1
ATOM 520 O O . PRO A 1 72 ? -5.585 9.473 26.858 1.00 54.50 72 PRO A O 1
ATOM 523 N N . THR A 1 73 ? -7.514 8.814 27.812 1.00 63.34 73 THR A N 1
ATOM 524 C CA . THR A 1 73 ? -7.598 7.541 27.106 1.00 63.34 73 THR A CA 1
ATOM 525 C C . THR A 1 73 ? -7.552 7.877 25.617 1.00 63.34 73 THR A C 1
ATOM 527 O O . THR A 1 73 ? -8.397 8.664 25.181 1.00 63.34 73 THR A O 1
ATOM 530 N N . PRO A 1 74 ? -6.557 7.398 24.845 1.00 59.38 74 PRO A N 1
ATOM 531 C CA . PRO A 1 74 ? -6.554 7.637 23.414 1.00 59.38 74 PRO A CA 1
ATOM 532 C C . PRO A 1 74 ? -7.868 7.074 22.884 1.00 59.38 74 PRO A C 1
ATOM 534 O O . PRO A 1 74 ? -8.128 5.879 23.007 1.00 59.38 74 PRO A O 1
ATOM 537 N N . THR A 1 75 ? -8.734 7.956 22.388 1.00 59.41 75 THR A N 1
ATOM 538 C CA . THR A 1 75 ? -9.951 7.562 21.690 1.00 59.41 75 THR A CA 1
ATOM 539 C C . THR A 1 75 ? -9.500 6.712 20.516 1.00 59.41 75 THR A C 1
ATOM 541 O O . THR A 1 75 ? -8.912 7.235 19.572 1.00 59.41 75 THR A O 1
ATOM 544 N N . GLU A 1 76 ? -9.693 5.400 20.618 1.00 56.56 76 GLU A N 1
ATOM 545 C CA . GLU A 1 76 ? -9.386 4.457 19.553 1.00 56.56 76 GLU A CA 1
ATOM 546 C C . GLU A 1 76 ? -10.206 4.882 18.330 1.00 56.56 76 GLU A C 1
ATOM 548 O O . GLU A 1 76 ? -11.436 4.797 18.319 1.00 56.56 76 GLU A O 1
ATOM 553 N N . ILE A 1 77 ? -9.532 5.470 17.337 1.00 65.69 77 ILE A N 1
ATOM 554 C CA . ILE A 1 77 ? -10.166 5.824 16.071 1.00 65.69 77 ILE A CA 1
ATOM 555 C C . ILE A 1 77 ? -10.546 4.490 15.431 1.00 65.69 77 ILE A C 1
ATOM 557 O O . ILE A 1 77 ? -9.670 3.633 15.298 1.00 65.69 77 ILE A O 1
ATOM 561 N N . PRO A 1 78 ? -11.822 4.279 15.063 1.00 66.81 78 PRO A N 1
ATOM 562 C CA . PRO A 1 78 ? -12.224 3.018 14.468 1.00 66.81 78 PRO A CA 1
ATOM 563 C C . PRO A 1 78 ? -11.379 2.763 13.211 1.00 66.81 78 PRO A C 1
ATOM 565 O O . PRO A 1 78 ? -11.235 3.677 12.390 1.00 66.81 78 PRO A O 1
ATOM 568 N N . PRO A 1 79 ? -10.829 1.549 13.044 1.00 72.56 79 PRO A N 1
ATOM 569 C CA . PRO A 1 79 ? -10.004 1.227 11.893 1.00 72.56 79 PRO A CA 1
ATOM 570 C C . PRO A 1 79 ? -10.821 1.383 10.609 1.00 72.56 79 PRO A C 1
ATOM 572 O O . PRO A 1 79 ? -11.963 0.916 10.512 1.00 72.56 79 PRO A O 1
ATOM 575 N N . ILE A 1 80 ? -10.239 2.052 9.615 1.00 83.06 80 ILE A N 1
ATOM 576 C CA . ILE A 1 80 ? -10.829 2.140 8.279 1.00 83.06 80 ILE A CA 1
ATOM 577 C C . ILE A 1 80 ? -10.508 0.829 7.572 1.00 83.06 80 ILE A C 1
ATOM 579 O O . ILE A 1 80 ? -9.342 0.497 7.377 1.00 83.06 80 ILE A O 1
ATOM 583 N N . ILE A 1 81 ? -11.528 0.073 7.175 1.00 86.88 81 ILE A N 1
ATOM 584 C CA . ILE A 1 81 ? -11.319 -1.207 6.495 1.00 86.88 81 ILE A CA 1
ATOM 585 C C . ILE A 1 81 ? -11.309 -0.992 4.982 1.00 86.88 81 ILE A C 1
ATOM 587 O O . ILE A 1 81 ? -12.243 -0.443 4.405 1.00 86.88 81 ILE A O 1
ATOM 591 N N . GLY A 1 82 ? -10.253 -1.452 4.321 1.00 87.81 82 GLY A N 1
ATOM 592 C CA . GLY A 1 82 ? -10.131 -1.519 2.871 1.00 87.81 82 GLY A CA 1
ATOM 593 C C . GLY A 1 82 ? -10.308 -2.945 2.353 1.00 87.81 82 GLY A C 1
ATOM 594 O O . GLY A 1 82 ? -9.910 -3.916 2.995 1.00 87.81 82 GLY A O 1
ATOM 595 N N . ILE A 1 83 ? -10.880 -3.083 1.159 1.00 90.19 83 ILE A N 1
ATOM 596 C CA . ILE A 1 83 ? -10.903 -4.340 0.403 1.00 90.19 83 ILE A CA 1
ATOM 597 C C . ILE A 1 83 ? -10.093 -4.163 -0.873 1.00 90.19 83 ILE A C 1
ATOM 599 O O . ILE A 1 83 ? -10.301 -3.201 -1.615 1.00 90.19 83 ILE A O 1
ATOM 603 N N . ILE A 1 84 ? -9.218 -5.121 -1.175 1.00 90.62 84 ILE A N 1
ATOM 604 C CA . ILE A 1 84 ? -8.503 -5.151 -2.453 1.00 90.62 84 ILE A CA 1
ATOM 605 C C . ILE A 1 84 ? -9.505 -5.375 -3.595 1.00 90.62 84 ILE A C 1
ATOM 607 O O . ILE A 1 84 ? -10.031 -6.474 -3.778 1.00 90.62 84 ILE A O 1
ATOM 611 N N . ALA A 1 85 ? -9.762 -4.327 -4.376 1.00 87.62 85 ALA A N 1
ATOM 612 C CA . ALA A 1 85 ? -10.754 -4.283 -5.449 1.00 87.62 85 ALA A CA 1
ATOM 613 C C . ALA A 1 85 ? -10.091 -4.375 -6.836 1.00 87.62 85 ALA A C 1
ATOM 615 O O . ALA A 1 85 ? -10.414 -3.624 -7.752 1.00 87.62 85 ALA A O 1
ATOM 616 N N . SER A 1 86 ? -9.136 -5.294 -6.977 1.00 85.88 86 SER A N 1
ATOM 617 C CA . SER A 1 86 ? -8.395 -5.554 -8.217 1.00 85.88 86 SER A CA 1
ATOM 618 C C . SER A 1 86 ? -8.782 -6.911 -8.810 1.00 85.88 86 SER A C 1
ATOM 620 O O . SER A 1 86 ? -9.229 -7.794 -8.088 1.00 85.88 86 SER A O 1
ATOM 622 N N . ILE A 1 87 ? -8.596 -7.103 -10.119 1.00 82.00 87 ILE A N 1
ATOM 623 C CA . ILE A 1 87 ? -8.761 -8.412 -10.787 1.00 82.00 87 ILE A CA 1
ATOM 624 C C . ILE A 1 87 ? -7.526 -9.296 -10.544 1.00 82.00 87 ILE A C 1
ATOM 626 O O . ILE A 1 87 ? -7.621 -10.520 -10.462 1.00 82.00 87 ILE A O 1
ATOM 630 N N . ASN A 1 88 ? -6.362 -8.665 -10.391 1.00 88.44 88 ASN A N 1
ATOM 631 C CA . ASN A 1 88 ? -5.071 -9.321 -10.232 1.00 88.44 88 ASN A CA 1
ATOM 632 C C . ASN A 1 88 ? -4.557 -9.164 -8.799 1.00 88.44 88 ASN A C 1
ATOM 634 O O . ASN A 1 88 ? -4.982 -8.267 -8.068 1.00 88.44 88 ASN A O 1
ATOM 638 N N . THR A 1 89 ? -3.593 -10.008 -8.429 1.00 88.25 89 THR A N 1
ATOM 639 C CA . THR A 1 89 ? -2.855 -9.893 -7.169 1.00 88.25 89 THR A CA 1
ATOM 640 C C . THR A 1 89 ? -2.192 -8.520 -7.065 1.00 88.25 89 THR A C 1
ATOM 642 O O . THR A 1 89 ? -1.589 -8.038 -8.026 1.00 88.25 89 THR A O 1
ATOM 645 N N . VAL A 1 90 ? -2.314 -7.893 -5.900 1.00 91.00 90 VAL A N 1
ATOM 646 C CA . VAL A 1 90 ? -1.808 -6.550 -5.630 1.00 91.00 90 VAL A CA 1
ATOM 647 C C . VAL A 1 90 ? -0.573 -6.642 -4.757 1.00 91.00 90 VAL A C 1
ATOM 649 O O . VAL A 1 90 ? -0.597 -7.255 -3.699 1.00 91.00 90 VAL A O 1
ATOM 652 N N . ASN A 1 91 ? 0.509 -6.016 -5.197 1.00 91.75 91 ASN A N 1
ATOM 653 C CA . ASN A 1 91 ? 1.771 -6.046 -4.477 1.00 91.75 91 ASN A CA 1
ATOM 654 C C . ASN A 1 91 ? 1.782 -5.003 -3.358 1.00 91.75 91 ASN A C 1
ATOM 656 O O . ASN A 1 91 ? 1.578 -3.816 -3.623 1.00 91.75 91 ASN A O 1
ATOM 660 N N . VAL A 1 92 ? 2.079 -5.451 -2.144 1.00 91.94 92 VAL A N 1
ATOM 661 C CA . VAL A 1 92 ? 2.336 -4.602 -0.983 1.00 91.94 92 VAL A CA 1
ATOM 662 C C . VAL A 1 92 ? 3.813 -4.257 -0.958 1.00 91.94 92 VAL A C 1
ATOM 664 O O . VAL A 1 92 ? 4.678 -5.137 -1.035 1.00 91.94 92 VAL A O 1
ATOM 667 N N . ARG A 1 93 ? 4.097 -2.961 -0.887 1.00 94.12 93 ARG A N 1
ATOM 668 C CA . ARG A 1 93 ? 5.448 -2.409 -0.978 1.00 94.12 93 ARG A CA 1
ATOM 669 C C . ARG A 1 93 ? 5.917 -1.844 0.349 1.00 94.12 93 ARG A C 1
ATOM 671 O O . ARG A 1 93 ? 5.112 -1.470 1.193 1.00 94.12 93 ARG A O 1
ATOM 678 N N . GLU A 1 94 ? 7.230 -1.755 0.514 1.00 92.12 94 GLU A N 1
ATOM 679 C CA . GLU A 1 94 ? 7.847 -1.191 1.723 1.00 92.12 94 GLU A CA 1
ATOM 680 C C . GLU A 1 94 ? 7.669 0.332 1.842 1.00 92.12 94 GLU A C 1
ATOM 682 O O . GLU A 1 94 ? 7.756 0.875 2.938 1.00 92.12 94 GLU A O 1
ATOM 687 N N . GLY A 1 95 ? 7.389 1.027 0.736 1.00 92.00 95 GLY A N 1
ATOM 688 C CA . GLY A 1 95 ? 7.222 2.478 0.717 1.00 92.00 95 GLY A CA 1
ATOM 689 C C . GLY A 1 95 ? 6.223 2.960 -0.337 1.00 92.00 95 GLY A C 1
ATOM 690 O O . GLY A 1 95 ? 5.852 2.194 -1.237 1.00 92.00 95 GLY A O 1
ATOM 691 N N . PRO A 1 96 ? 5.799 4.233 -0.247 1.00 89.19 96 PRO A N 1
ATOM 692 C CA . PRO A 1 96 ? 4.885 4.847 -1.199 1.00 89.19 96 PRO A CA 1
ATOM 693 C C . PRO A 1 96 ? 5.617 5.093 -2.521 1.00 89.19 96 PRO A C 1
ATOM 695 O O . PRO A 1 96 ? 6.356 6.060 -2.686 1.00 89.19 96 PRO A O 1
ATOM 698 N N . GLY A 1 97 ? 5.473 4.174 -3.473 1.00 89.94 97 GLY A N 1
ATOM 699 C CA . GLY A 1 97 ? 6.078 4.322 -4.793 1.00 89.94 97 GLY A CA 1
ATOM 700 C C . GLY A 1 97 ? 6.312 3.002 -5.513 1.00 89.94 97 GLY A C 1
ATOM 701 O O . GLY A 1 97 ? 6.458 1.939 -4.915 1.00 89.94 97 GLY A O 1
ATOM 702 N N . THR A 1 98 ? 6.416 3.065 -6.839 1.00 88.81 98 THR A N 1
ATOM 703 C CA . THR A 1 98 ? 6.726 1.890 -7.672 1.00 88.81 98 THR A CA 1
ATOM 704 C C . THR A 1 98 ? 8.195 1.468 -7.601 1.00 88.81 98 THR A C 1
ATOM 706 O O . THR A 1 98 ? 8.506 0.332 -7.961 1.00 88.81 98 THR A O 1
ATOM 709 N N . GLY A 1 99 ? 9.078 2.352 -7.122 1.00 90.06 99 GLY A N 1
ATOM 710 C CA . GLY A 1 99 ? 10.504 2.081 -6.923 1.00 90.06 99 GLY A CA 1
ATOM 711 C C . GLY A 1 99 ? 10.830 1.296 -5.649 1.00 90.06 99 GLY A C 1
ATOM 712 O O . GLY A 1 99 ? 11.925 0.753 -5.547 1.00 90.06 99 GLY A O 1
ATOM 713 N N . PHE A 1 100 ? 9.894 1.200 -4.699 1.00 91.62 100 PHE A N 1
ATOM 714 C CA . PHE A 1 100 ? 10.076 0.403 -3.486 1.00 91.62 100 PHE A CA 1
ATOM 715 C C . PHE A 1 100 ? 9.804 -1.077 -3.753 1.00 91.62 100 PHE A C 1
ATOM 717 O O . PHE A 1 100 ? 8.895 -1.429 -4.515 1.00 91.62 100 PHE A O 1
ATOM 724 N N . SER A 1 101 ? 10.569 -1.948 -3.099 1.00 89.88 101 SER A N 1
ATOM 725 C CA . SER A 1 101 ? 10.413 -3.398 -3.200 1.00 89.88 101 SER A CA 1
ATOM 726 C C . SER A 1 101 ? 9.040 -3.844 -2.701 1.00 89.88 101 SER A C 1
ATOM 728 O O . SER A 1 101 ? 8.524 -3.332 -1.707 1.00 89.88 101 SER A O 1
ATOM 730 N N . ALA A 1 102 ? 8.446 -4.804 -3.409 1.00 92.88 102 ALA A N 1
ATOM 731 C CA . ALA A 1 102 ? 7.258 -5.502 -2.948 1.00 92.88 102 ALA A CA 1
ATOM 732 C C . ALA A 1 102 ? 7.674 -6.683 -2.073 1.00 92.88 102 ALA A C 1
ATOM 734 O O . ALA A 1 102 ? 8.452 -7.525 -2.522 1.00 92.88 102 ALA A O 1
ATOM 735 N N . PHE A 1 103 ? 7.158 -6.746 -0.850 1.00 90.62 103 PHE A N 1
ATOM 736 C CA . PHE A 1 103 ? 7.464 -7.832 0.082 1.00 90.62 103 PHE A CA 1
ATOM 737 C C . PHE A 1 103 ? 6.365 -8.899 0.118 1.00 90.62 103 PHE A C 1
ATOM 739 O O . PHE A 1 103 ? 6.609 -10.011 0.580 1.00 90.62 103 PHE A O 1
ATOM 746 N N . GLU A 1 104 ? 5.160 -8.565 -0.348 1.00 90.56 104 GLU A N 1
ATOM 747 C CA . GLU A 1 104 ? 3.993 -9.441 -0.299 1.00 90.56 104 GLU A CA 1
ATOM 748 C C . GLU A 1 104 ? 3.014 -9.128 -1.430 1.00 90.56 104 GLU A C 1
ATOM 750 O O . GLU A 1 104 ? 3.049 -8.050 -2.024 1.00 90.56 104 GLU A O 1
ATOM 755 N N . ALA A 1 105 ? 2.152 -10.090 -1.755 1.00 91.44 105 ALA A N 1
ATOM 756 C CA . ALA A 1 105 ? 1.142 -9.955 -2.791 1.00 91.44 105 ALA A CA 1
ATOM 757 C C . ALA A 1 105 ? -0.226 -10.404 -2.257 1.00 91.44 105 ALA A C 1
ATOM 759 O O . ALA A 1 105 ? -0.430 -11.576 -1.942 1.00 91.44 105 ALA A O 1
ATOM 760 N N . LEU A 1 106 ? -1.172 -9.469 -2.187 1.00 90.19 106 LEU A N 1
ATOM 761 C CA . LEU A 1 106 ? -2.528 -9.682 -1.695 1.00 90.19 106 LEU A CA 1
ATOM 762 C C . LEU A 1 106 ? -3.472 -10.089 -2.816 1.00 90.19 106 LEU A C 1
ATOM 764 O O . LEU A 1 106 ? -3.451 -9.538 -3.920 1.00 90.19 106 LEU A O 1
ATOM 768 N N . ARG A 1 107 ? -4.344 -11.050 -2.523 1.00 92.56 107 ARG A N 1
ATOM 769 C CA . ARG A 1 107 ? -5.362 -11.497 -3.471 1.00 92.56 107 ARG A CA 1
ATOM 770 C C . ARG A 1 107 ? -6.521 -10.491 -3.528 1.00 92.56 107 ARG A C 1
ATOM 772 O O . ARG A 1 107 ? -6.786 -9.785 -2.554 1.00 92.56 107 ARG A O 1
ATOM 779 N N . PRO A 1 108 ? -7.247 -10.439 -4.655 1.00 91.00 108 PRO A N 1
ATOM 780 C CA . PRO A 1 108 ? -8.536 -9.762 -4.722 1.00 91.00 108 PRO A CA 1
ATOM 781 C C . PRO A 1 108 ? -9.470 -10.184 -3.586 1.00 91.00 108 PRO A C 1
ATOM 783 O O . PRO A 1 108 ? -9.572 -11.371 -3.274 1.00 91.00 108 PRO A O 1
ATOM 786 N N . GLY A 1 109 ? -10.167 -9.221 -2.986 1.00 88.56 109 GLY A N 1
ATOM 787 C CA . GLY A 1 109 ? -11.107 -9.466 -1.893 1.00 88.56 109 GLY A CA 1
ATOM 788 C C . GLY A 1 109 ? -10.476 -9.588 -0.502 1.00 88.56 109 GLY A C 1
ATOM 789 O O . GLY A 1 109 ? -11.222 -9.689 0.472 1.00 88.56 109 GLY A O 1
ATOM 790 N N . THR A 1 110 ? -9.144 -9.546 -0.377 1.00 89.75 110 THR A N 1
ATOM 791 C CA . THR A 1 110 ? -8.489 -9.490 0.937 1.00 89.75 110 THR A CA 1
ATOM 792 C C . THR A 1 110 ? -8.885 -8.206 1.666 1.00 89.75 110 THR A C 1
ATOM 794 O O . THR A 1 110 ? -8.892 -7.122 1.073 1.00 89.75 110 THR A O 1
ATOM 797 N N . ARG A 1 111 ? -9.233 -8.348 2.949 1.00 90.69 111 ARG A N 1
ATOM 798 C CA . ARG A 1 111 ? -9.515 -7.233 3.855 1.00 90.69 111 ARG A CA 1
ATOM 799 C C . ARG A 1 111 ? -8.211 -6.760 4.476 1.00 90.69 111 ARG A C 1
ATOM 801 O O . ARG A 1 111 ? -7.390 -7.578 4.876 1.00 90.69 111 ARG A O 1
ATOM 808 N N . VAL A 1 112 ? -8.036 -5.452 4.533 1.00 89.75 112 VAL A N 1
ATOM 809 C CA . VAL A 1 112 ? -6.873 -4.802 5.132 1.00 89.75 112 VAL A CA 1
ATOM 810 C C . VAL A 1 112 ? -7.339 -3.610 5.945 1.00 89.75 112 VAL A C 1
ATOM 812 O O . VAL A 1 112 ? -8.355 -2.994 5.626 1.00 89.75 112 VAL A O 1
ATOM 815 N N . GLU A 1 113 ? -6.611 -3.282 6.996 1.00 91.25 113 GLU A N 1
ATOM 816 C CA . GLU A 1 113 ? -6.836 -2.049 7.744 1.00 91.25 113 GLU A CA 1
ATOM 817 C C . GLU A 1 113 ? -6.034 -0.928 7.080 1.00 91.25 113 GLU A C 1
ATOM 819 O O . GLU A 1 113 ? -4.886 -1.129 6.700 1.00 91.25 113 GLU A O 1
ATOM 824 N N . VAL A 1 114 ? -6.629 0.243 6.892 1.00 90.81 114 VAL A N 1
ATOM 825 C CA . VAL A 1 114 ? -5.975 1.411 6.300 1.00 90.81 114 VAL A CA 1
ATOM 826 C C . VAL A 1 114 ? -5.563 2.343 7.429 1.00 90.81 114 VAL A C 1
ATOM 828 O O . VAL A 1 114 ? -6.410 2.920 8.107 1.00 90.81 114 VAL A O 1
ATOM 831 N N . LEU A 1 115 ? -4.252 2.488 7.616 1.00 89.38 115 LEU A N 1
ATOM 832 C CA . LEU A 1 115 ? -3.655 3.335 8.651 1.00 89.38 115 LEU A CA 1
ATOM 833 C C . LEU A 1 115 ? -3.538 4.794 8.203 1.00 89.38 115 LEU A C 1
ATOM 835 O O . LEU A 1 115 ? -3.511 5.708 9.024 1.00 89.38 115 LEU A O 1
ATOM 839 N N . GLY A 1 116 ? -3.455 5.022 6.894 1.00 87.62 116 GLY A N 1
ATOM 840 C CA . GLY A 1 116 ? -3.349 6.361 6.338 1.00 87.62 116 GLY A CA 1
ATOM 841 C C . GLY A 1 116 ? -3.031 6.355 4.853 1.00 87.62 116 GLY A C 1
ATOM 842 O O . GLY A 1 116 ? -3.132 5.334 4.174 1.00 87.62 116 GLY A O 1
ATOM 843 N N . GLN A 1 117 ? -2.624 7.514 4.353 1.00 92.06 117 GLN A N 1
ATOM 844 C CA . GLN A 1 117 ? -2.240 7.713 2.963 1.00 92.06 117 GLN A CA 1
ATOM 845 C C . GLN A 1 117 ? -0.992 8.586 2.867 1.00 92.06 117 GLN A C 1
ATOM 847 O O . GLN A 1 117 ? -0.669 9.327 3.796 1.00 92.06 117 GLN A O 1
ATOM 852 N N . ASP A 1 118 ? -0.299 8.487 1.740 1.00 92.44 118 ASP A N 1
ATOM 853 C CA . ASP A 1 118 ? 0.835 9.347 1.423 1.00 92.44 118 ASP A CA 1
ATOM 854 C C . ASP A 1 118 ? 0.380 10.800 1.185 1.00 92.44 118 ASP A C 1
ATOM 856 O O . ASP A 1 118 ? -0.805 11.066 0.959 1.00 92.44 118 ASP A O 1
ATOM 860 N N . VAL A 1 119 ? 1.329 11.739 1.201 1.00 88.81 119 VAL A N 1
ATOM 861 C CA . VAL A 1 119 ? 1.098 13.171 0.960 1.00 88.81 119 VAL A CA 1
ATOM 862 C C . VAL A 1 119 ? 0.367 13.414 -0.363 1.00 88.81 119 VAL A C 1
ATOM 864 O O . VAL A 1 119 ? -0.508 14.277 -0.428 1.00 88.81 119 VAL A O 1
ATOM 867 N N . GLU A 1 120 ? 0.675 12.638 -1.404 1.00 89.19 120 GLU A N 1
ATOM 868 C CA . GLU A 1 120 ? 0.026 12.770 -2.714 1.00 89.19 120 GLU A CA 1
ATOM 869 C C . GLU A 1 120 ? -1.320 12.024 -2.809 1.00 89.19 120 GLU A C 1
ATOM 871 O O . GLU A 1 120 ? -2.031 12.151 -3.806 1.00 89.19 120 GLU A O 1
ATOM 876 N N . GLY A 1 121 ? -1.685 11.215 -1.807 1.00 88.50 121 GLY A N 1
ATOM 877 C CA . GLY A 1 121 ? -2.916 10.410 -1.802 1.00 88.50 121 GLY A CA 1
ATOM 878 C C . GLY A 1 121 ? -2.941 9.261 -2.823 1.00 88.50 121 GLY A C 1
ATOM 879 O O . GLY A 1 121 ? -3.962 8.594 -2.993 1.00 88.50 121 GLY A O 1
ATOM 880 N N . VAL A 1 122 ? -1.824 9.005 -3.510 1.00 92.25 122 VAL A N 1
ATOM 881 C CA . VAL A 1 122 ? -1.691 7.933 -4.515 1.00 92.25 122 VAL A CA 1
ATOM 882 C C . VAL A 1 122 ? -1.483 6.564 -3.859 1.00 92.25 122 VAL A C 1
ATOM 884 O O . VAL A 1 122 ? -1.829 5.533 -4.443 1.00 92.25 122 VAL A O 1
ATOM 887 N N . TRP A 1 123 ? -0.947 6.557 -2.639 1.00 93.50 123 TRP A N 1
ATOM 888 C CA . TRP A 1 123 ? -0.630 5.359 -1.872 1.00 93.50 123 TRP A CA 1
ATOM 889 C C . TRP A 1 123 ? -1.352 5.362 -0.532 1.00 93.50 123 TRP A C 1
ATOM 891 O O . TRP A 1 123 ? -1.374 6.374 0.163 1.00 93.50 123 TRP A O 1
ATOM 901 N N . LEU A 1 124 ? -1.883 4.205 -0.155 1.00 92.75 124 LEU A N 1
ATOM 902 C CA . LEU A 1 124 ? -2.436 3.916 1.157 1.00 92.75 124 LEU A CA 1
ATOM 903 C C . LEU A 1 124 ? -1.431 3.094 1.954 1.00 92.75 124 LEU A C 1
ATOM 905 O O . LEU A 1 124 ? -0.899 2.105 1.441 1.00 92.75 124 LEU A O 1
ATOM 909 N N . ASN A 1 125 ? -1.214 3.487 3.204 1.00 92.50 125 ASN A N 1
ATOM 910 C CA . ASN A 1 125 ? -0.570 2.637 4.190 1.00 92.50 125 ASN A CA 1
ATOM 911 C C . ASN A 1 125 ? -1.634 1.695 4.758 1.00 92.50 125 ASN A C 1
ATOM 913 O O . ASN A 1 125 ? -2.654 2.139 5.296 1.00 92.50 125 ASN A O 1
ATOM 917 N N . ILE A 1 126 ? -1.396 0.403 4.590 1.00 92.88 126 ILE A N 1
ATOM 918 C CA . ILE A 1 126 ? -2.260 -0.670 5.042 1.00 92.88 126 ILE A CA 1
ATOM 919 C C . ILE A 1 126 ? -1.550 -1.546 6.062 1.00 92.88 126 ILE A C 1
ATOM 921 O O . ILE A 1 126 ? -0.356 -1.824 5.950 1.00 92.88 126 ILE A O 1
ATOM 925 N N . ARG A 1 127 ? -2.324 -2.055 7.011 1.00 92.12 127 ARG A N 1
ATOM 926 C CA . ARG A 1 127 ? -1.928 -3.094 7.944 1.00 92.12 127 ARG A CA 1
ATOM 927 C C . ARG A 1 127 ? -2.571 -4.415 7.543 1.00 92.12 127 ARG A C 1
ATOM 929 O O . ARG A 1 127 ? -3.781 -4.501 7.315 1.00 92.12 127 ARG A O 1
ATOM 936 N N . LEU A 1 128 ? -1.732 -5.435 7.422 1.00 90.25 128 LEU A N 1
ATOM 937 C CA . LEU A 1 128 ? -2.137 -6.807 7.149 1.00 90.25 128 LEU A CA 1
ATOM 938 C C . LEU A 1 128 ? -2.611 -7.498 8.435 1.00 90.25 128 LEU A C 1
ATOM 940 O O . LEU A 1 128 ? -2.296 -7.057 9.539 1.00 90.25 128 LEU A O 1
ATOM 944 N N . GLU A 1 129 ? -3.305 -8.629 8.290 1.00 87.00 129 GLU A N 1
ATOM 945 C CA . GLU A 1 129 ? -3.750 -9.461 9.423 1.00 87.00 129 GLU A CA 1
ATOM 946 C C . GLU A 1 129 ? -2.575 -9.948 10.293 1.00 87.00 129 GLU A C 1
ATOM 948 O O . GLU A 1 129 ? -2.706 -10.044 11.511 1.00 87.00 129 GLU A O 1
ATOM 953 N N . ASP A 1 130 ? -1.394 -10.142 9.695 1.00 85.56 130 ASP A N 1
ATOM 954 C CA . ASP A 1 130 ? -0.150 -10.499 10.395 1.00 85.56 130 ASP A CA 1
ATOM 955 C C . ASP A 1 130 ? 0.467 -9.327 11.189 1.00 85.56 130 ASP A C 1
ATOM 957 O O . ASP A 1 130 ? 1.553 -9.441 11.761 1.00 85.56 130 ASP A O 1
ATOM 961 N N . GLY A 1 131 ? -0.185 -8.161 11.195 1.00 86.25 131 GLY A N 1
ATOM 962 C CA . GLY A 1 131 ? 0.250 -6.957 11.899 1.00 86.25 131 GLY A CA 1
ATOM 963 C C . GLY A 1 131 ? 1.351 -6.165 11.194 1.00 86.25 131 GLY A C 1
ATOM 964 O O . GLY A 1 131 ? 1.716 -5.096 11.680 1.00 86.25 131 GLY A O 1
ATOM 965 N N . ARG A 1 132 ? 1.856 -6.662 10.059 1.00 90.50 132 ARG A N 1
ATOM 966 C CA . ARG A 1 132 ? 2.810 -5.963 9.192 1.00 90.50 132 ARG A CA 1
ATOM 967 C C . ARG A 1 132 ? 2.142 -4.799 8.474 1.00 90.50 132 ARG A C 1
ATOM 969 O O . ARG A 1 132 ? 0.972 -4.877 8.116 1.00 90.50 132 ARG A O 1
ATOM 976 N N . GLU A 1 133 ? 2.924 -3.765 8.204 1.00 93.12 133 GLU A N 1
ATOM 977 C CA . GLU A 1 133 ? 2.479 -2.579 7.479 1.00 93.12 133 GLU A CA 1
ATOM 978 C C . GLU A 1 133 ? 3.119 -2.518 6.097 1.00 93.12 133 GLU A C 1
ATOM 980 O O . GLU A 1 133 ? 4.232 -3.013 5.881 1.00 93.12 133 GLU A O 1
ATOM 985 N N . GLY A 1 134 ? 2.421 -1.900 5.154 1.00 93.19 134 GLY A N 1
ATOM 986 C CA . GLY A 1 134 ? 2.949 -1.682 3.822 1.00 93.19 134 GLY A CA 1
ATOM 987 C C . GLY A 1 134 ? 2.069 -0.789 2.970 1.00 93.19 134 GLY A C 1
ATOM 988 O O . GLY A 1 134 ? 0.997 -0.353 3.371 1.00 93.19 134 GLY A O 1
ATOM 989 N N . TRP A 1 135 ? 2.549 -0.509 1.769 1.00 94.38 135 TRP A N 1
ATOM 990 C CA . TRP A 1 135 ? 1.971 0.494 0.892 1.00 94.38 135 TRP A CA 1
ATOM 991 C C . TRP A 1 135 ? 1.341 -0.138 -0.339 1.00 94.38 135 TRP A C 1
ATOM 993 O O . TRP A 1 135 ? 1.938 -0.991 -1.005 1.00 94.38 135 TRP A O 1
ATOM 1003 N N . VAL A 1 136 ? 0.136 0.319 -0.662 1.00 93.88 136 VAL A N 1
ATOM 1004 C CA . VAL A 1 136 ? -0.641 -0.112 -1.826 1.00 93.88 136 VAL A CA 1
ATOM 1005 C C . VAL A 1 136 ? -1.218 1.101 -2.545 1.00 93.88 136 VAL A C 1
ATOM 1007 O O . VAL A 1 136 ? -1.520 2.109 -1.920 1.00 93.88 136 VAL A O 1
ATOM 1010 N N . ALA A 1 137 ? -1.367 1.036 -3.866 1.00 93.25 137 ALA A N 1
ATOM 1011 C CA . ALA A 1 137 ? -1.969 2.135 -4.611 1.00 93.25 137 ALA A CA 1
ATOM 1012 C C . ALA A 1 137 ? -3.455 2.295 -4.249 1.00 93.25 137 ALA A C 1
ATOM 1014 O O . ALA A 1 137 ? -4.208 1.316 -4.262 1.00 93.25 137 ALA A O 1
ATOM 1015 N N . THR A 1 138 ? -3.889 3.531 -4.003 1.00 91.69 138 THR A N 1
ATOM 1016 C CA . THR A 1 138 ? -5.273 3.869 -3.627 1.00 91.69 138 THR A CA 1
ATOM 1017 C C . THR A 1 138 ? -6.288 3.367 -4.655 1.00 91.69 138 THR A C 1
ATOM 1019 O O . THR A 1 138 ? -7.360 2.893 -4.297 1.00 91.69 138 THR A O 1
ATOM 1022 N N . SER A 1 139 ? -5.932 3.380 -5.944 1.00 91.19 139 SER A N 1
ATOM 1023 C CA . SER A 1 139 ? -6.791 2.916 -7.044 1.00 91.19 139 SER A CA 1
ATOM 1024 C C . SER A 1 139 ? -7.126 1.420 -7.008 1.00 91.19 139 SER A C 1
ATOM 1026 O O . SER A 1 139 ? -8.037 0.985 -7.711 1.00 91.19 139 SER A O 1
ATOM 1028 N N . LEU A 1 140 ? -6.399 0.632 -6.212 1.00 89.50 140 LEU A N 1
ATOM 1029 C CA . LEU A 1 140 ? -6.564 -0.819 -6.102 1.00 89.50 140 LEU A CA 1
ATOM 1030 C C . LEU A 1 140 ? -7.346 -1.232 -4.849 1.00 89.50 140 LEU A C 1
ATOM 1032 O O . LEU A 1 140 ? -7.631 -2.419 -4.669 1.00 89.50 140 LEU A O 1
ATOM 1036 N N . VAL A 1 141 ? -7.694 -0.274 -3.986 1.00 90.62 141 VAL A N 1
ATOM 1037 C CA . VAL A 1 141 ? -8.378 -0.514 -2.715 1.00 90.62 141 VAL A CA 1
ATOM 1038 C C . VAL A 1 141 ? -9.722 0.196 -2.721 1.00 90.62 141 VAL A C 1
ATOM 1040 O O . VAL A 1 141 ? -9.829 1.383 -3.013 1.00 90.62 141 VAL A O 1
ATOM 1043 N N . ARG A 1 142 ? -10.771 -0.535 -2.358 1.00 90.62 142 ARG A N 1
ATOM 1044 C CA . ARG A 1 142 ? -12.077 0.035 -2.049 1.00 90.62 142 ARG A CA 1
ATOM 1045 C C . ARG A 1 142 ? -12.185 0.187 -0.540 1.00 90.62 142 ARG A C 1
ATOM 1047 O O . ARG A 1 142 ? -12.256 -0.813 0.170 1.00 90.62 142 ARG A O 1
ATOM 1054 N N . LEU A 1 143 ? -12.216 1.429 -0.072 1.00 88.38 143 LEU A N 1
ATOM 1055 C CA . LEU A 1 143 ? -12.507 1.736 1.325 1.00 88.38 143 LEU A CA 1
ATOM 1056 C C . LEU A 1 143 ? -13.960 1.362 1.635 1.00 88.38 143 LEU A C 1
ATOM 1058 O O . LEU A 1 143 ? -14.863 1.608 0.828 1.00 88.38 143 LEU A O 1
ATOM 1062 N N . GLN A 1 144 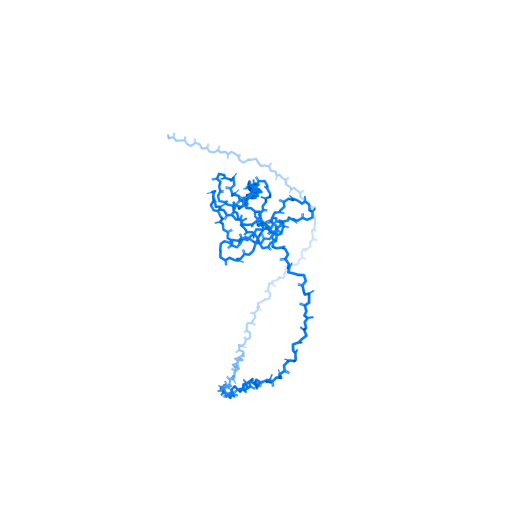? -14.165 0.720 2.776 1.00 83.31 144 GLN A N 1
ATOM 1063 C CA . GLN A 1 144 ? -15.472 0.519 3.372 1.00 83.31 144 GLN A CA 1
ATOM 1064 C C . GLN A 1 144 ? -15.634 1.560 4.469 1.00 83.31 144 GLN A C 1
ATOM 1066 O O . GLN A 1 144 ? -14.818 1.629 5.387 1.00 83.31 144 GLN A O 1
ATOM 1071 N N . ASP A 1 145 ? -16.694 2.356 4.379 1.00 70.62 145 ASP A N 1
ATOM 1072 C CA . ASP A 1 145 ? -17.091 3.200 5.495 1.00 70.62 145 ASP A CA 1
ATOM 1073 C C . ASP A 1 145 ? -17.523 2.275 6.633 1.00 70.62 145 ASP A C 1
ATOM 1075 O O . ASP A 1 145 ? -18.485 1.511 6.502 1.00 70.62 145 ASP A O 1
ATOM 1079 N N . THR A 1 146 ? -16.784 2.296 7.741 1.00 64.50 146 THR A N 1
ATOM 1080 C CA . THR A 1 146 ? -17.205 1.598 8.953 1.00 64.50 146 THR A CA 1
ATOM 1081 C C . THR A 1 146 ? -18.535 2.222 9.381 1.00 64.50 146 THR A C 1
ATOM 1083 O O . THR A 1 146 ? -18.573 3.436 9.610 1.00 64.50 146 THR A O 1
ATOM 1086 N N . PRO A 1 147 ? -19.646 1.458 9.457 1.00 58.28 147 PRO A N 1
ATOM 1087 C CA . PRO A 1 147 ? -20.920 2.026 9.862 1.00 58.28 147 PRO A CA 1
ATOM 1088 C C . PRO A 1 147 ? -20.741 2.620 11.254 1.00 58.28 147 PRO A C 1
ATOM 1090 O O . PRO A 1 147 ? -20.321 1.926 12.181 1.00 58.28 147 PRO A O 1
ATOM 1093 N N . THR A 1 148 ? -21.030 3.915 11.391 1.00 61.16 148 THR A N 1
ATOM 1094 C CA . THR A 1 148 ? -21.105 4.566 12.697 1.00 61.16 148 THR A CA 1
ATOM 1095 C C . THR A 1 148 ? -21.995 3.697 13.585 1.00 61.16 148 THR A C 1
ATOM 1097 O O . THR A 1 148 ? -23.128 3.416 13.176 1.00 61.16 148 THR A O 1
ATOM 1100 N N . PRO A 1 149 ? -21.517 3.210 14.747 1.00 63.31 149 PRO A N 1
ATOM 1101 C CA . PRO A 1 149 ? -22.355 2.396 15.609 1.00 63.31 149 PRO A CA 1
ATOM 1102 C C . PRO A 1 149 ? -23.582 3.229 15.978 1.00 63.31 149 PRO A C 1
ATOM 1104 O O . PRO A 1 149 ? -23.464 4.320 16.537 1.00 63.31 149 PRO A O 1
ATOM 1107 N N . LEU A 1 150 ? -24.765 2.742 15.600 1.00 60.25 150 LEU A N 1
ATOM 1108 C CA . LEU A 1 150 ? -26.022 3.373 15.976 1.00 60.25 150 LEU A CA 1
ATOM 1109 C C . LEU A 1 150 ? -26.072 3.411 17.514 1.00 60.25 150 LE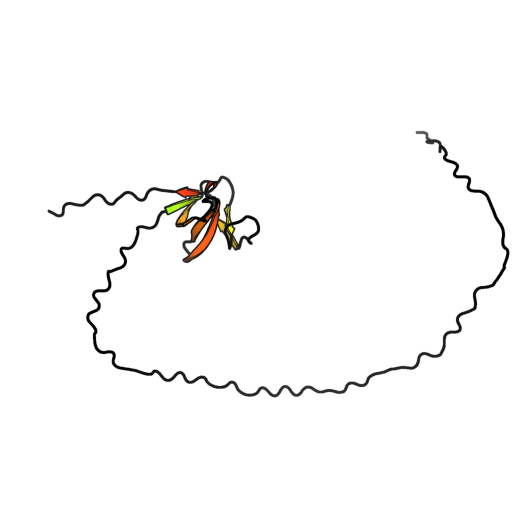U A C 1
ATOM 1111 O O . LEU A 1 150 ? -25.864 2.357 18.128 1.00 60.25 150 LEU A O 1
ATOM 1115 N N . PRO A 1 151 ? -26.320 4.569 18.160 1.00 67.44 151 PRO A N 1
ATOM 1116 C CA . PRO A 1 151 ? -26.426 4.616 19.610 1.00 67.44 151 PRO A CA 1
ATOM 1117 C C . PRO A 1 151 ? -27.541 3.664 20.045 1.00 67.44 151 PRO A C 1
ATOM 1119 O O 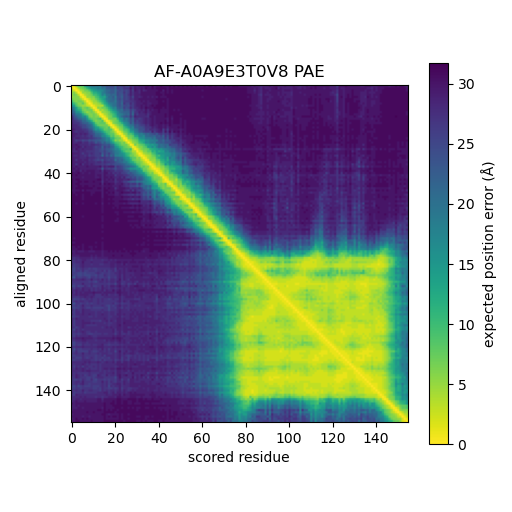. PRO A 1 151 ? -28.712 3.856 19.719 1.00 67.44 151 PRO A O 1
ATOM 1122 N N . THR A 1 152 ? -27.163 2.604 20.754 1.00 60.75 152 THR A N 1
ATOM 1123 C CA . THR A 1 152 ? -28.123 1.701 21.381 1.00 60.75 152 THR A CA 1
ATOM 1124 C C . THR A 1 152 ? -28.624 2.408 22.630 1.00 60.75 152 THR A C 1
ATOM 1126 O O . THR A 1 152 ? -27.867 2.597 23.579 1.00 60.75 152 THR A O 1
ATOM 1129 N N . LEU A 1 153 ? -29.881 2.857 22.618 1.00 54.78 153 LEU A N 1
ATOM 1130 C CA . LEU A 1 153 ? -30.545 3.312 23.835 1.00 54.78 153 LEU A CA 1
ATOM 1131 C C . LEU A 1 153 ? -30.744 2.083 24.727 1.00 54.78 153 LEU A C 1
ATOM 1133 O O . LEU A 1 153 ? -31.598 1.243 24.449 1.00 54.78 153 LEU A O 1
ATOM 1137 N N . THR A 1 154 ? -29.906 1.946 25.750 1.00 57.69 154 THR A N 1
ATOM 1138 C CA . THR A 1 154 ? -30.087 0.938 26.798 1.00 57.69 154 THR A CA 1
ATOM 1139 C C . THR A 1 154 ? -31.386 1.260 27.555 1.00 57.69 154 THR A C 1
ATOM 1141 O O . THR A 1 154 ? -31.530 2.411 27.976 1.00 57.69 154 THR A O 1
ATOM 1144 N N . PRO A 1 155 ? -32.338 0.312 27.677 1.00 73.56 155 PRO A N 1
ATOM 1145 C CA . PRO A 1 155 ? -33.586 0.520 28.414 1.00 73.56 155 PRO A CA 1
ATOM 1146 C C . PRO A 1 155 ? -33.371 0.662 29.925 1.00 73.56 155 PRO A C 1
ATOM 1148 O O . PRO A 1 155 ? -32.367 0.117 30.442 1.00 73.56 155 PRO A O 1
#

pLDDT: mean 70.39, std 18.56, range [31.44, 94.38]

Nearest PDB structures (foldseek):
  1k9a-assembly2_B  TM=7.692E-01  e=1.333E-02  Rattus norvegicus
  1csk-assembly4_D  TM=7.789E-01  e=1.576E-02  Homo sapiens
  1k9a-assembly5_E  TM=7.677E-01  e=2.919E-02  Rattus norvegicus
  1k9a-assembly1_A  TM=7.638E-01  e=3.266E-02  Rattus norvegicus
  1k9a-assembly7_C  TM=6.775E-01  e=1.763E-02  Rattus norvegicus

Secondary structure (DSSP, 8-state):
-----PPP----------------PPPP--PPP----------------PPPP-----------------------PPPEEEEE--SS-EEEESSSSTTSPEEEEEPTT-EEEEEEE-TTSSEEEEE-TTS-EEEEEGGGEEEE-PPPPP-----

Sequence (155 aa):
MRNSLWLLIGLLAACSGAGAEVNSIPATATLAPIVSMTPRFTATPLSTRTPLPTFTFTPSQSPIPPTPSDTPTPTEIPPIIGIIASINTVNVREGPGTGFSAFEALRPGTRVEVLGQDVEGVWLNIRLEDGREGWVATSLVRLQDTPTPLPTLTP

Solvent-accessible surface area (backbone atoms only — not comparable to full-atom values): 10843 Å² total; per-residue (Å²): 134,82,90,80,85,87,81,91,79,88,79,91,82,88,83,83,86,80,90,80,93,78,96,73,82,83,80,82,82,78,84,73,86,82,78,84,82,74,83,84,82,87,75,84,84,79,84,78,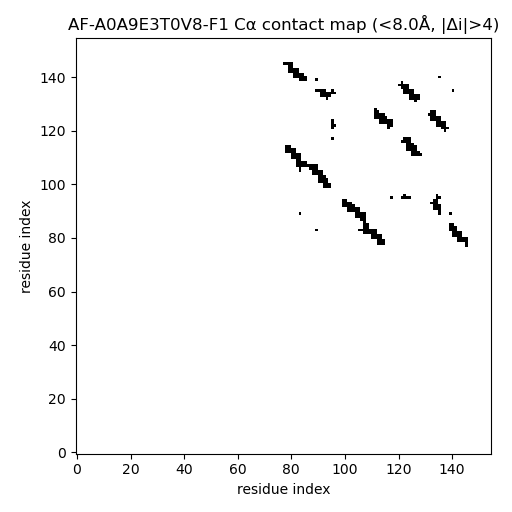80,73,81,79,82,81,82,77,81,75,84,81,84,71,90,76,77,89,70,90,71,89,64,78,74,78,76,77,70,78,73,39,39,27,29,31,65,40,97,53,72,43,59,31,12,76,38,84,53,89,87,37,61,63,83,48,71,45,52,53,68,43,72,31,37,45,82,46,59,46,96,85,57,58,23,28,35,31,34,42,93,88,70,49,72,31,18,34,53,40,92,39,44,43,74,44,82,67,75,76,77,74,85,76,81,78,131

Radius of gyration: 39.05 Å; Cα contacts (8 Å, |Δi|>4): 163; chains: 1; bounding box: 97×42×103 Å

Mean predicted aligned error: 21.01 Å